Protein AF-A0A5C6M1X7-F1 (afdb_monomer_lite)

Foldseek 3Di:
DDDDDPCVPDPVVVVCCVVPVPDPDDDPDDPLDALVNVLCCVVVCVCPPDDDPDDDDDHHPNCVVVDVDDDDVVSVVSVVVRPD

Sequence (84 aa):
MWWGSVLDRGSLNSAWREVFGELKVINIGIGGDKAQNVLWRLDHGGVAGLQPRVIVLMIGNNNMFFVPETGVEAAAAGVQGEFR

Secondary structure (DSSP, 8-state):
---S-GGGGSHHHHHHHHHHTTS-------TT--HHHHHHHHHTTTTTT---S-------GGGGGT-S--SHHHHHHHHHHH--

InterPro domains:
  IPR036514 SGNH hydrolase superfamily [G3DSA:3.40.50.1110] (2-81)

Organism: NCBI:txid1653850

pLDDT: mean 79.15, std 15.19, range [37.66, 95.56]

Structure (mmCIF, N/CA/C/O backbone):
data_AF-A0A5C6M1X7-F1
#
_entry.id   AF-A0A5C6M1X7-F1
#
loop_
_atom_site.group_PDB
_atom_site.id
_atom_site.type_symbol
_atom_site.label_atom_id
_atom_site.label_alt_id
_atom_site.label_comp_id
_atom_site.label_asym_id
_atom_site.label_entity_id
_atom_site.label_seq_id
_atom_site.pdbx_PDB_ins_code
_atom_site.Cartn_x
_atom_site.Cartn_y
_atom_site.Cartn_z
_atom_site.occupancy
_atom_site.B_iso_or_equiv
_atom_site.auth_seq_id
_atom_site.auth_comp_id
_atom_site.auth_asym_id
_atom_site.auth_atom_id
_atom_site.pdbx_PDB_model_num
ATOM 1 N N . MET A 1 1 ? -1.057 -1.744 11.795 1.00 37.66 1 MET A N 1
ATOM 2 C CA . MET A 1 1 ? 0.022 -1.425 12.749 1.00 37.66 1 MET A CA 1
ATOM 3 C C . MET A 1 1 ? 1.172 -0.859 11.934 1.00 37.66 1 MET A C 1
ATOM 5 O O . MET A 1 1 ? 1.726 -1.583 11.123 1.00 37.66 1 MET A O 1
ATOM 9 N N . TRP A 1 2 ? 1.414 0.447 12.036 1.00 42.28 2 TRP A N 1
ATOM 10 C CA . TRP A 1 2 ? 2.580 1.119 11.461 1.00 42.28 2 TRP A CA 1
ATOM 11 C C . TRP A 1 2 ? 3.640 1.157 12.551 1.00 42.28 2 TRP A C 1
ATOM 13 O O . TRP A 1 2 ? 3.371 1.698 13.620 1.00 42.28 2 TRP A O 1
ATOM 23 N N . TRP A 1 3 ? 4.803 0.559 12.324 1.00 37.97 3 TRP A N 1
ATOM 24 C CA . TRP A 1 3 ? 5.947 0.791 13.195 1.00 37.97 3 TRP A CA 1
ATOM 25 C C . TRP A 1 3 ? 7.101 1.331 12.359 1.00 37.97 3 TRP A C 1
ATOM 27 O O . TRP A 1 3 ? 7.687 0.596 11.569 1.00 37.97 3 TRP A O 1
ATOM 37 N N . GLY A 1 4 ? 7.419 2.616 12.535 1.00 45.47 4 GLY A N 1
ATOM 38 C CA . GLY A 1 4 ? 8.758 3.152 12.284 1.00 45.47 4 GLY A CA 1
ATOM 39 C C . GLY A 1 4 ? 9.098 3.501 10.837 1.00 45.47 4 GLY A C 1
ATOM 40 O O . GLY A 1 4 ? 10.277 3.537 10.489 1.00 45.47 4 GLY A O 1
ATOM 41 N N . SER A 1 5 ? 8.105 3.781 9.995 1.00 58.75 5 SER A N 1
ATOM 42 C CA . SER A 1 5 ? 8.358 4.265 8.634 1.00 58.75 5 SER A CA 1
ATOM 43 C C . SER A 1 5 ? 8.893 5.703 8.669 1.00 58.75 5 SER A C 1
ATOM 45 O O . SER A 1 5 ? 8.489 6.500 9.513 1.00 58.75 5 SER A O 1
ATOM 47 N N . VAL A 1 6 ? 9.760 6.089 7.724 1.00 52.88 6 VAL A N 1
ATOM 48 C CA . VAL A 1 6 ? 10.226 7.488 7.538 1.00 52.88 6 VAL A CA 1
ATOM 49 C C . VAL A 1 6 ? 9.077 8.490 7.362 1.00 52.88 6 VAL A C 1
ATOM 51 O O . VAL A 1 6 ? 9.252 9.691 7.548 1.00 52.88 6 VAL A O 1
ATOM 54 N N . LEU A 1 7 ? 7.886 7.983 7.049 1.00 57.00 7 LEU A N 1
ATOM 55 C CA . LEU A 1 7 ? 6.648 8.736 6.962 1.00 57.00 7 LEU A CA 1
ATOM 56 C C . LEU A 1 7 ? 6.123 9.174 8.339 1.00 57.00 7 LEU A C 1
ATOM 58 O O . LEU A 1 7 ? 5.418 10.172 8.398 1.00 57.00 7 LEU A O 1
ATOM 62 N N . ASP A 1 8 ? 6.497 8.514 9.443 1.00 59.19 8 ASP A N 1
ATOM 63 C CA . ASP A 1 8 ? 5.950 8.799 10.778 1.00 59.19 8 ASP A CA 1
ATOM 64 C C . ASP A 1 8 ? 6.334 10.183 11.320 1.00 59.19 8 ASP A C 1
ATOM 66 O O . ASP A 1 8 ? 5.581 10.766 12.100 1.00 59.19 8 ASP A O 1
ATOM 70 N N . ARG A 1 9 ? 7.482 10.723 10.897 1.00 55.81 9 ARG A N 1
ATOM 71 C CA . ARG A 1 9 ? 8.039 11.997 11.386 1.00 55.81 9 ARG A CA 1
ATOM 72 C C . ARG A 1 9 ? 7.926 13.158 10.387 1.00 55.81 9 ARG A C 1
ATOM 74 O O . ARG A 1 9 ? 8.507 14.210 10.633 1.00 55.81 9 ARG A O 1
ATOM 81 N N . GLY A 1 10 ? 7.205 12.982 9.276 1.00 63.91 10 GLY A N 1
ATOM 82 C CA . GLY A 1 10 ? 7.123 13.965 8.186 1.00 63.91 10 GLY A CA 1
ATOM 83 C C . GLY A 1 10 ? 5.706 14.452 7.863 1.00 63.91 10 GLY A C 1
ATOM 84 O O . GLY A 1 10 ? 4.716 13.932 8.374 1.00 63.91 10 GLY A O 1
ATOM 85 N N . SER A 1 11 ? 5.609 15.422 6.947 1.00 61.72 11 SER A N 1
ATOM 86 C CA . SER A 1 11 ? 4.348 15.982 6.416 1.00 61.72 11 SER A CA 1
ATOM 87 C C . SER A 1 11 ? 3.425 14.945 5.761 1.00 61.72 11 SER A C 1
ATOM 89 O O . SER A 1 11 ? 2.216 15.134 5.674 1.00 61.72 11 SER A O 1
ATOM 91 N N . LEU A 1 12 ? 3.966 13.805 5.335 1.00 65.00 12 LEU A N 1
ATOM 92 C CA . LEU A 1 12 ? 3.165 12.707 4.798 1.00 65.00 12 LEU A CA 1
ATOM 93 C C . LEU A 1 12 ? 2.296 12.042 5.886 1.00 65.00 12 LEU A C 1
ATOM 95 O O . LEU A 1 12 ? 1.218 11.543 5.571 1.00 65.00 12 LEU A O 1
ATOM 99 N N . ASN A 1 13 ? 2.690 12.111 7.168 1.00 76.19 13 ASN A N 1
ATOM 100 C CA . ASN A 1 13 ? 1.826 11.690 8.278 1.00 76.19 13 ASN A CA 1
ATOM 101 C C . ASN A 1 13 ? 0.645 12.651 8.467 1.00 76.19 13 ASN A C 1
ATOM 103 O O . ASN A 1 13 ? -0.462 12.205 8.749 1.00 76.19 13 ASN A O 1
ATOM 107 N N . SER A 1 14 ? 0.853 13.967 8.315 1.00 82.88 14 SER A N 1
ATOM 108 C CA . SER A 1 14 ? -0.216 14.943 8.567 1.00 82.88 14 SER A CA 1
ATOM 109 C C . SER A 1 14 ? -1.347 14.821 7.551 1.00 82.88 14 SER A C 1
ATOM 111 O O . SER A 1 14 ? -2.496 14.728 7.966 1.00 82.88 14 SER A O 1
ATOM 113 N N . ALA A 1 15 ? -1.033 14.704 6.257 1.00 84.06 15 ALA A N 1
ATOM 114 C CA . ALA A 1 15 ? -2.048 14.475 5.224 1.00 84.06 15 ALA A CA 1
ATOM 115 C C . ALA A 1 15 ? -2.789 13.139 5.429 1.00 84.06 15 ALA A C 1
ATOM 117 O O . ALA A 1 15 ? -4.007 13.061 5.284 1.00 84.06 15 ALA A O 1
ATOM 118 N N . TRP A 1 16 ? -2.072 12.080 5.828 1.00 83.88 16 TRP A N 1
ATOM 119 C CA . TRP A 1 16 ? -2.697 10.795 6.149 1.00 83.88 16 TRP A CA 1
ATOM 120 C C . TRP A 1 16 ? -3.662 10.902 7.335 1.00 83.88 16 TRP A C 1
ATOM 122 O O . TRP A 1 16 ? -4.769 10.373 7.273 1.00 83.88 16 TRP A O 1
ATOM 132 N N . ARG A 1 17 ? -3.265 11.586 8.415 1.00 86.06 17 ARG A N 1
ATOM 133 C CA . ARG A 1 17 ? -4.119 11.797 9.594 1.00 86.06 17 ARG A CA 1
ATOM 134 C C . ARG A 1 17 ? -5.320 12.682 9.292 1.00 86.06 17 ARG A C 1
ATOM 136 O O . ARG A 1 17 ? -6.385 12.413 9.826 1.00 86.06 17 ARG A O 1
ATOM 143 N N . GLU A 1 18 ? -5.164 13.696 8.451 1.00 88.69 18 GLU A N 1
ATOM 144 C CA . GLU A 1 18 ? -6.266 14.565 8.032 1.00 88.69 18 GLU A CA 1
ATOM 145 C C . GLU A 1 18 ? -7.354 13.775 7.294 1.00 88.69 18 GLU A C 1
ATOM 147 O O . GLU A 1 18 ? -8.535 13.934 7.582 1.00 88.69 18 GLU A O 1
ATOM 152 N N . VAL A 1 19 ? -6.960 12.869 6.393 1.00 87.75 19 VAL A N 1
ATOM 153 C CA . VAL A 1 19 ? -7.913 12.098 5.578 1.00 87.75 19 VAL A CA 1
ATOM 154 C C . VAL A 1 19 ? -8.431 10.848 6.297 1.00 87.75 19 VAL A C 1
ATOM 156 O O . VAL A 1 19 ? -9.609 10.513 6.189 1.00 87.75 19 VAL A O 1
ATOM 159 N N . PHE A 1 20 ? -7.566 10.125 7.013 1.00 88.12 20 PHE A N 1
ATOM 160 C CA . PHE A 1 20 ? -7.882 8.803 7.564 1.00 88.12 20 PHE A CA 1
ATOM 161 C C . PHE A 1 20 ? -7.847 8.724 9.095 1.00 88.12 20 PHE A C 1
ATOM 163 O O . PHE A 1 20 ? -8.083 7.646 9.637 1.00 88.12 20 PHE A O 1
ATOM 170 N N . GLY A 1 21 ? -7.547 9.811 9.811 1.00 86.75 21 GLY A N 1
ATOM 171 C CA . GLY A 1 21 ? -7.311 9.791 11.262 1.00 86.75 21 GLY A CA 1
ATOM 172 C C . GLY A 1 21 ? -8.503 9.328 12.101 1.00 86.75 21 GLY A C 1
ATOM 173 O O . GLY A 1 21 ? -8.304 8.725 13.152 1.00 86.75 21 GLY A O 1
ATOM 174 N N . GLU A 1 22 ? -9.728 9.548 11.621 1.00 92.06 22 GLU A N 1
ATOM 175 C CA . GLU A 1 22 ? -10.962 9.088 12.280 1.00 92.06 22 GLU A CA 1
ATOM 176 C C . GLU A 1 22 ? -11.408 7.687 11.826 1.00 92.06 22 GLU A C 1
ATOM 178 O O . GLU A 1 22 ? -12.330 7.096 12.391 1.00 92.06 22 GLU A O 1
ATOM 183 N N . LEU A 1 23 ? -10.759 7.124 10.803 1.00 90.00 23 LEU A N 1
ATOM 184 C CA . LEU A 1 23 ? -11.118 5.837 10.223 1.00 90.00 23 LEU A CA 1
ATOM 185 C C . LEU A 1 23 ? -10.285 4.708 10.833 1.00 90.00 23 LEU A C 1
ATOM 187 O O . LEU A 1 23 ? -9.085 4.827 11.079 1.00 90.00 23 LEU A O 1
ATOM 191 N N . LYS A 1 24 ? -10.904 3.532 10.983 1.00 91.19 24 LYS A N 1
ATOM 192 C CA . LYS A 1 24 ? -10.173 2.291 11.266 1.00 91.19 24 LYS A CA 1
ATOM 193 C C . LYS A 1 24 ? -9.479 1.809 9.989 1.00 91.19 24 LYS A C 1
ATOM 195 O O . LYS A 1 24 ? -9.982 0.932 9.291 1.00 91.19 24 LYS A O 1
ATOM 200 N N . VAL A 1 25 ? -8.333 2.412 9.687 1.00 90.38 25 VAL A N 1
ATOM 201 C CA . VAL A 1 25 ? -7.546 2.153 8.477 1.00 90.38 25 VAL A CA 1
ATOM 202 C C . VAL A 1 25 ? -6.276 1.359 8.786 1.00 90.38 25 VAL A C 1
ATOM 204 O O . VAL A 1 25 ? -5.674 1.480 9.854 1.00 90.38 25 VAL A O 1
ATOM 207 N N . ILE A 1 26 ? -5.833 0.562 7.817 1.00 88.62 26 ILE A N 1
ATOM 208 C CA . ILE A 1 26 ? -4.489 -0.013 7.779 1.00 88.62 26 ILE A CA 1
ATOM 209 C C . ILE A 1 26 ? -3.890 0.224 6.392 1.00 88.62 26 ILE A C 1
ATOM 211 O O . ILE A 1 26 ? -4.599 0.168 5.392 1.00 88.62 26 ILE A O 1
ATOM 215 N N . ASN A 1 27 ? -2.584 0.481 6.332 1.00 87.94 27 ASN A N 1
ATOM 216 C CA . ASN A 1 27 ? -1.833 0.496 5.080 1.00 87.94 27 ASN A CA 1
ATOM 217 C C . ASN A 1 27 ? -0.970 -0.767 5.035 1.00 87.94 27 ASN A C 1
ATOM 219 O O . ASN A 1 27 ? -0.237 -1.035 5.987 1.00 87.94 27 ASN A O 1
ATOM 223 N N . ILE A 1 28 ? -1.084 -1.526 3.951 1.00 90.25 28 ILE A N 1
ATOM 224 C CA . ILE A 1 28 ? -0.309 -2.746 3.681 1.00 90.25 28 ILE A CA 1
ATOM 225 C C . ILE A 1 28 ? 0.515 -2.607 2.391 1.00 90.25 28 ILE A C 1
ATOM 227 O O . ILE A 1 28 ? 0.854 -3.597 1.746 1.00 90.25 28 ILE A O 1
AT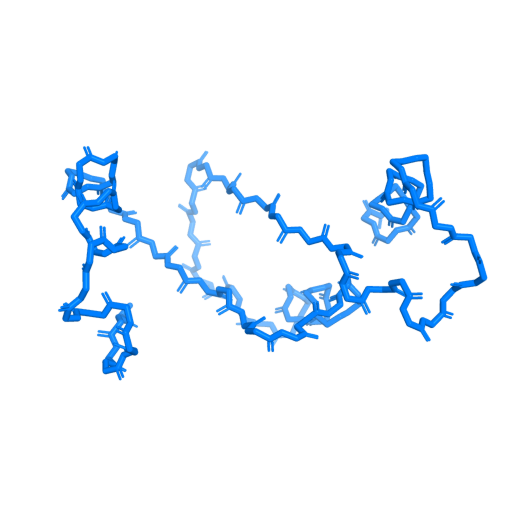OM 231 N N . GLY A 1 29 ? 0.777 -1.366 1.975 1.00 89.62 29 GLY A N 1
ATOM 232 C CA . GLY A 1 29 ? 1.596 -1.043 0.820 1.00 89.62 29 GLY A CA 1
ATOM 233 C C . GLY A 1 29 ? 3.062 -1.363 1.084 1.00 89.62 29 GLY A C 1
ATOM 234 O O . GLY A 1 29 ? 3.617 -0.986 2.116 1.00 89.62 29 GLY A O 1
ATOM 235 N N . ILE A 1 30 ? 3.686 -2.041 0.126 1.00 89.62 30 ILE A N 1
ATOM 236 C CA . ILE A 1 30 ? 5.108 -2.372 0.143 1.00 89.62 30 ILE A CA 1
ATOM 237 C C . ILE A 1 30 ? 5.758 -1.634 -1.024 1.00 89.62 30 ILE A C 1
ATOM 239 O O . ILE A 1 30 ? 5.331 -1.748 -2.174 1.00 89.62 30 ILE A O 1
ATOM 243 N N . GLY A 1 31 ? 6.779 -0.832 -0.724 1.00 89.12 31 GLY A N 1
ATOM 244 C CA . GLY A 1 31 ? 7.539 -0.132 -1.755 1.00 89.12 31 GLY A CA 1
ATOM 245 C C . GLY A 1 31 ? 8.181 -1.128 -2.722 1.00 89.12 31 GLY A C 1
ATOM 246 O O . GLY A 1 31 ? 8.802 -2.094 -2.292 1.00 89.12 31 GLY A O 1
ATOM 247 N N . GLY A 1 32 ? 8.034 -0.888 -4.025 1.00 88.12 32 GLY A N 1
ATOM 248 C CA . GLY A 1 32 ? 8.578 -1.764 -5.068 1.00 88.12 32 GLY A CA 1
ATOM 249 C C . GLY A 1 32 ? 7.662 -2.916 -5.498 1.00 88.12 32 GLY A C 1
ATOM 250 O O . GLY A 1 32 ? 7.988 -3.579 -6.487 1.00 88.12 32 GLY A O 1
ATOM 251 N N . ASP A 1 33 ? 6.516 -3.124 -4.833 1.00 91.19 33 ASP A N 1
ATOM 252 C CA . ASP A 1 33 ? 5.537 -4.131 -5.258 1.00 91.19 33 ASP A CA 1
ATOM 253 C C . ASP A 1 33 ? 5.095 -3.880 -6.703 1.00 91.19 33 ASP A C 1
ATOM 255 O O . ASP A 1 33 ? 4.826 -2.743 -7.112 1.00 91.19 33 ASP A O 1
ATOM 259 N N . LYS A 1 34 ? 5.015 -4.972 -7.462 1.00 89.25 34 LYS A N 1
ATOM 260 C CA . LYS A 1 34 ? 4.363 -5.047 -8.770 1.00 89.25 34 LYS A CA 1
ATOM 261 C C . LYS A 1 34 ? 2.968 -5.643 -8.600 1.00 89.25 34 LYS A C 1
ATOM 263 O O . LYS A 1 34 ? 2.659 -6.192 -7.541 1.00 89.25 34 LYS A O 1
ATOM 268 N N . ALA A 1 35 ? 2.141 -5.562 -9.634 1.00 87.31 35 A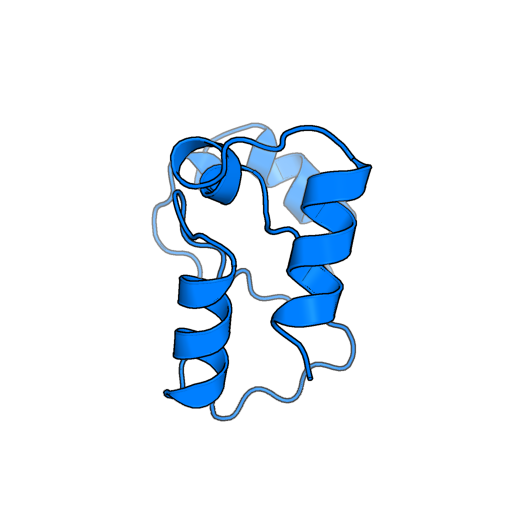LA A N 1
ATOM 269 C CA . ALA A 1 35 ? 0.787 -6.111 -9.609 1.00 87.31 35 ALA A CA 1
ATOM 270 C C . ALA A 1 35 ? 0.766 -7.597 -9.173 1.00 87.31 35 ALA A C 1
ATOM 272 O O . ALA A 1 35 ? 0.100 -7.932 -8.189 1.00 87.31 35 ALA A O 1
ATOM 273 N N . GLN A 1 36 ? 1.659 -8.429 -9.720 1.00 88.00 36 GLN A N 1
ATOM 274 C CA . GLN A 1 36 ? 1.761 -9.845 -9.359 1.00 88.00 36 GLN A CA 1
ATOM 275 C C . GLN A 1 36 ? 2.187 -10.098 -7.903 1.00 88.00 36 GLN A C 1
ATOM 277 O O . GLN A 1 36 ? 1.805 -11.105 -7.309 1.00 88.00 36 GLN A O 1
ATOM 282 N N . ASN A 1 37 ? 2.964 -9.192 -7.293 1.00 92.31 37 ASN A N 1
ATOM 283 C CA . ASN A 1 37 ? 3.322 -9.301 -5.877 1.00 92.31 37 ASN A CA 1
ATOM 284 C C . ASN A 1 37 ? 2.086 -9.085 -4.999 1.00 92.31 37 ASN A C 1
ATOM 286 O O . ASN A 1 37 ? 1.898 -9.796 -4.012 1.00 92.31 37 ASN A O 1
ATOM 290 N N . VAL A 1 38 ? 1.239 -8.119 -5.368 1.00 92.00 38 VAL A N 1
ATOM 291 C CA . VAL A 1 38 ? -0.012 -7.847 -4.658 1.00 92.00 38 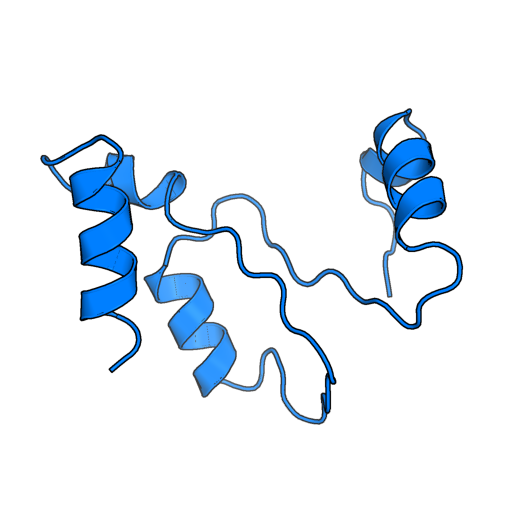VAL A CA 1
ATOM 292 C C . VAL A 1 38 ? -0.962 -9.029 -4.796 1.00 92.00 38 VAL A C 1
ATOM 294 O O . VAL A 1 38 ? -1.447 -9.497 -3.769 1.00 92.00 38 VAL A O 1
ATOM 297 N N . LEU A 1 39 ? -1.167 -9.548 -6.012 1.00 91.62 39 LEU A N 1
ATOM 298 C CA . LEU A 1 39 ? -1.975 -10.752 -6.238 1.00 91.62 39 LEU A CA 1
ATOM 299 C C . LEU A 1 39 ? -1.516 -11.912 -5.359 1.00 91.62 39 LEU A C 1
ATOM 301 O O . LEU A 1 39 ? -2.304 -12.466 -4.597 1.00 91.62 39 LEU A O 1
ATOM 305 N N . TRP A 1 40 ? -0.215 -12.216 -5.386 1.00 93.38 40 TRP A N 1
ATOM 306 C CA . TRP A 1 40 ? 0.336 -13.297 -4.581 1.00 93.38 40 TRP A CA 1
ATOM 307 C C . TRP A 1 40 ? 0.023 -13.103 -3.093 1.00 93.38 40 TRP A C 1
ATOM 309 O O . TRP A 1 40 ? -0.397 -14.045 -2.429 1.00 93.38 40 TRP A O 1
ATOM 319 N N . ARG A 1 41 ? 0.150 -11.882 -2.556 1.00 94.62 41 ARG A N 1
ATOM 320 C CA . ARG A 1 41 ? -0.188 -11.600 -1.150 1.00 94.62 41 ARG A CA 1
ATOM 321 C C . ARG A 1 41 ? -1.681 -11.728 -0.859 1.00 94.62 41 ARG A C 1
ATOM 323 O O . ARG A 1 41 ? -2.020 -12.127 0.253 1.00 94.62 41 ARG A O 1
ATOM 330 N N . LEU A 1 42 ? -2.557 -11.373 -1.797 1.00 91.19 42 LEU A N 1
ATOM 331 C CA . LEU A 1 42 ? -4.001 -11.561 -1.632 1.00 91.19 42 LEU A CA 1
ATOM 332 C C . LEU A 1 42 ? -4.335 -13.054 -1.507 1.00 91.19 42 LEU A C 1
ATOM 334 O O . LEU A 1 42 ? -5.055 -13.430 -0.583 1.00 91.19 42 LEU A O 1
ATOM 338 N N . ASP A 1 43 ? -3.713 -13.891 -2.337 1.00 93.69 43 ASP A N 1
ATOM 339 C CA . ASP A 1 43 ? -3.924 -15.342 -2.336 1.00 93.69 43 ASP A CA 1
ATOM 340 C C . ASP A 1 43 ? -3.240 -16.058 -1.159 1.00 93.69 43 ASP A C 1
ATOM 342 O O . ASP A 1 43 ? -3.755 -17.041 -0.630 1.00 93.69 43 ASP A O 1
ATOM 346 N N . HIS A 1 44 ? -2.086 -15.560 -0.704 1.00 95.25 44 HIS A N 1
ATOM 347 C CA . HIS A 1 44 ? -1.237 -16.226 0.295 1.00 95.25 44 HIS A CA 1
ATOM 348 C C . HIS A 1 44 ? -1.372 -15.616 1.697 1.00 95.25 44 HIS A C 1
ATOM 350 O O . HIS A 1 44 ? -0.432 -15.598 2.491 1.00 95.25 44 HIS A O 1
ATOM 356 N N . GLY A 1 45 ? -2.563 -15.109 2.018 1.00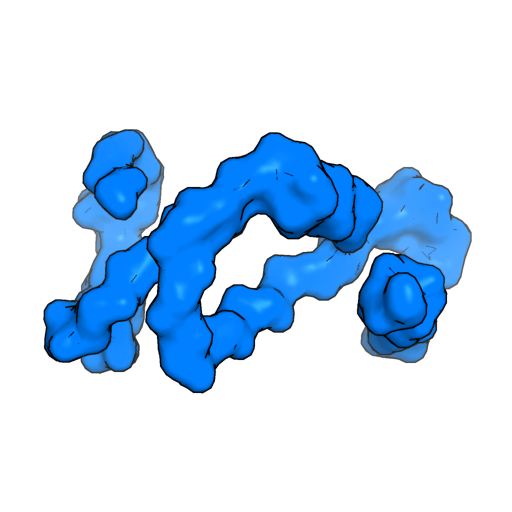 92.88 45 GLY A N 1
ATOM 357 C CA . GLY A 1 45 ? -2.932 -14.729 3.381 1.00 92.88 45 GLY A CA 1
ATOM 358 C C . GLY A 1 45 ? -2.396 -13.380 3.864 1.00 92.88 45 GLY A C 1
ATOM 359 O O . GLY A 1 45 ? -2.566 -13.045 5.034 1.00 92.88 45 GLY A O 1
ATOM 360 N N . GLY A 1 46 ? -1.835 -12.551 2.982 1.00 89.75 46 GLY A N 1
ATOM 361 C CA . GLY A 1 46 ? -1.403 -11.184 3.299 1.00 89.75 46 GLY A CA 1
ATOM 362 C C . GLY A 1 46 ? -2.541 -10.250 3.728 1.00 89.75 46 GLY A C 1
ATOM 363 O O . GLY A 1 46 ? -2.287 -9.177 4.273 1.00 89.75 46 GLY A O 1
ATOM 364 N N . VAL A 1 47 ? -3.792 -10.664 3.510 1.00 91.62 47 VAL A N 1
ATOM 365 C CA . VAL A 1 47 ? -5.006 -9.979 3.978 1.00 91.62 47 VAL A CA 1
ATOM 366 C C . VAL A 1 47 ? -5.946 -10.895 4.770 1.00 91.62 47 VAL A C 1
ATOM 368 O O . VAL A 1 47 ? -7.096 -10.532 5.019 1.00 91.62 47 VAL A O 1
ATOM 371 N N . ALA A 1 48 ? -5.483 -12.081 5.178 1.00 93.56 48 ALA A N 1
ATOM 372 C CA . ALA A 1 48 ? -6.320 -13.043 5.888 1.00 93.56 48 ALA A CA 1
ATOM 373 C C . ALA A 1 48 ? -6.897 -12.441 7.182 1.00 93.56 48 ALA A C 1
ATOM 375 O O . ALA A 1 48 ? -6.199 -11.794 7.961 1.00 93.56 48 ALA A O 1
ATOM 376 N N . GLY A 1 49 ? -8.196 -12.653 7.407 1.00 93.44 49 GLY A N 1
ATOM 377 C CA . GLY A 1 49 ? -8.912 -12.146 8.582 1.00 93.44 49 GLY A CA 1
ATOM 378 C C . GLY A 1 49 ? -9.317 -10.668 8.514 1.00 93.44 49 GLY A C 1
ATOM 379 O O . GLY A 1 49 ? -10.044 -10.203 9.394 1.00 93.44 49 GLY A O 1
ATOM 380 N N . LEU A 1 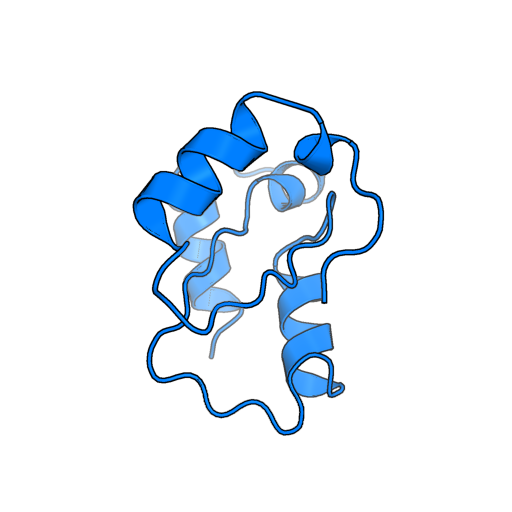50 ? -8.910 -9.925 7.479 1.00 92.62 50 LEU A N 1
ATOM 381 C CA . LEU A 1 50 ? -9.403 -8.570 7.250 1.00 92.62 50 LEU A CA 1
ATOM 382 C C . LEU A 1 50 ? -10.815 -8.607 6.653 1.00 92.62 50 LEU A C 1
ATOM 384 O O . LEU A 1 50 ? -11.093 -9.358 5.725 1.00 92.62 50 LEU A O 1
ATOM 388 N N . GLN A 1 51 ? -11.695 -7.747 7.164 1.00 94.31 51 GLN A N 1
ATOM 389 C CA . GLN A 1 51 ? -13.051 -7.542 6.640 1.00 94.31 51 GLN A CA 1
ATOM 390 C C . GLN A 1 51 ? -13.274 -6.045 6.358 1.00 94.31 51 GLN A C 1
ATOM 392 O O . GLN A 1 51 ? -14.017 -5.375 7.082 1.00 94.31 51 GLN A O 1
ATOM 397 N N . PRO A 1 52 ? -12.547 -5.461 5.384 1.00 93.06 52 PRO A N 1
ATOM 398 C CA . PRO A 1 52 ? -12.659 -4.041 5.083 1.00 93.06 52 PRO A CA 1
ATOM 399 C C . PRO A 1 52 ? -13.994 -3.731 4.397 1.00 93.06 52 PRO A C 1
ATOM 401 O O . PRO A 1 52 ? -14.463 -4.482 3.549 1.00 93.06 52 PRO A O 1
ATOM 404 N N . ARG A 1 53 ? -14.582 -2.574 4.720 1.00 95.56 53 ARG A N 1
ATOM 405 C CA . ARG A 1 53 ? -15.740 -2.038 3.978 1.00 95.56 53 ARG A CA 1
ATOM 406 C C . ARG A 1 53 ? -15.337 -1.388 2.654 1.00 95.56 53 ARG A C 1
ATOM 408 O O . ARG A 1 53 ? -16.155 -1.29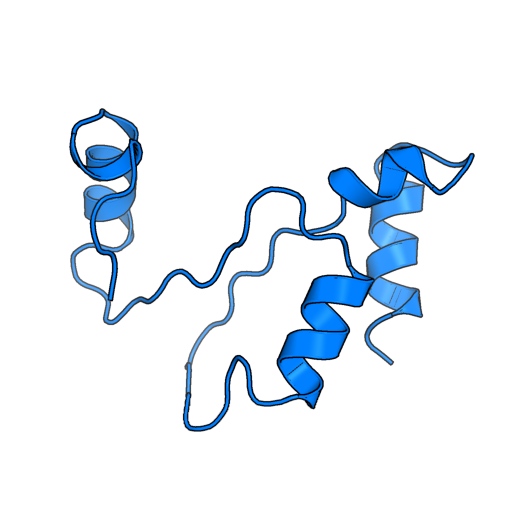4 1.749 1.00 95.56 53 ARG A O 1
ATOM 415 N N . VAL A 1 54 ? -14.104 -0.891 2.581 1.00 94.25 54 VAL A N 1
ATOM 416 C CA . VAL A 1 54 ? -13.543 -0.168 1.437 1.00 94.25 54 VAL A CA 1
ATOM 417 C C . VAL A 1 54 ? -12.093 -0.597 1.266 1.00 94.25 54 VAL A C 1
ATOM 419 O O . VAL A 1 54 ? -11.359 -0.701 2.250 1.00 94.25 54 VAL A O 1
ATOM 422 N N . ILE A 1 55 ? -11.688 -0.819 0.018 1.00 92.56 55 ILE A N 1
ATOM 423 C CA . ILE A 1 55 ? -10.309 -1.112 -0.371 1.00 92.56 55 ILE A CA 1
ATOM 424 C C . ILE A 1 55 ? -9.846 0.009 -1.299 1.00 92.56 55 ILE A C 1
ATOM 426 O O . ILE A 1 55 ? -10.523 0.332 -2.272 1.00 92.56 55 ILE A O 1
ATOM 430 N N . VAL A 1 56 ? -8.687 0.589 -0.993 1.00 91.38 56 VAL A N 1
ATOM 431 C CA . VAL A 1 56 ? -7.990 1.528 -1.876 1.00 91.38 56 VAL A CA 1
ATOM 432 C C . VAL A 1 56 ? -6.766 0.807 -2.420 1.00 91.38 56 VAL A C 1
ATOM 434 O O . VAL A 1 56 ? -5.885 0.422 -1.651 1.00 91.38 56 VAL A O 1
ATOM 437 N N . LEU A 1 57 ? -6.723 0.606 -3.735 1.00 90.38 57 LEU A N 1
ATOM 438 C CA . LEU A 1 57 ? -5.636 -0.087 -4.415 1.00 90.38 57 LEU A CA 1
ATOM 439 C C . LEU A 1 57 ? -4.953 0.865 -5.398 1.00 90.38 57 LEU A C 1
ATOM 441 O O . LEU A 1 57 ? -5.581 1.363 -6.326 1.00 90.38 57 LEU A O 1
ATOM 445 N N . MET A 1 58 ? -3.656 1.088 -5.192 1.00 89.00 58 MET A N 1
ATOM 446 C CA . MET A 1 58 ? -2.797 1.846 -6.099 1.00 89.00 58 MET A CA 1
ATOM 447 C C . MET A 1 58 ? -1.566 0.994 -6.413 1.00 89.00 58 MET A C 1
ATOM 449 O O . MET A 1 58 ? -0.705 0.802 -5.556 1.00 89.00 58 MET A O 1
ATOM 453 N N . ILE A 1 59 ? -1.512 0.445 -7.624 1.00 87.44 59 ILE A N 1
ATOM 454 C CA . ILE A 1 59 ? -0.463 -0.472 -8.083 1.00 87.44 59 ILE A CA 1
ATOM 455 C C . ILE A 1 59 ? -0.223 -0.279 -9.588 1.00 87.44 59 ILE A C 1
ATOM 457 O O . ILE A 1 59 ? -1.072 0.280 -10.275 1.00 87.44 59 ILE A O 1
ATOM 461 N N . GLY A 1 60 ? 0.936 -0.711 -10.095 1.00 81.31 60 GLY A N 1
ATOM 462 C CA . GLY A 1 60 ? 1.237 -0.741 -11.535 1.00 81.31 60 GLY A CA 1
ATOM 463 C C . GLY A 1 60 ? 2.485 0.040 -11.952 1.00 81.31 60 GLY A C 1
ATOM 464 O O . GLY A 1 60 ? 3.149 -0.361 -12.902 1.00 81.31 60 GLY A O 1
ATOM 465 N N . ASN A 1 61 ? 2.894 1.081 -11.213 1.00 85.31 61 ASN A N 1
ATOM 466 C CA . ASN A 1 61 ? 4.094 1.861 -11.562 1.00 85.31 61 ASN A CA 1
ATOM 467 C C . ASN A 1 61 ? 5.345 0.975 -11.685 1.00 85.31 61 ASN A C 1
ATOM 469 O O . ASN A 1 61 ? 6.108 1.107 -12.627 1.00 85.31 61 ASN A O 1
ATOM 473 N N . ASN A 1 62 ? 5.540 0.019 -10.775 1.00 86.94 62 ASN A N 1
ATOM 474 C CA . ASN A 1 62 ? 6.743 -0.821 -10.776 1.00 86.94 62 ASN A CA 1
ATOM 475 C C . ASN A 1 62 ? 6.709 -1.961 -11.810 1.00 86.94 62 ASN A C 1
ATOM 477 O O . ASN A 1 62 ? 7.714 -2.659 -11.972 1.00 86.94 62 ASN A O 1
ATOM 481 N N . ASN A 1 63 ? 5.590 -2.157 -12.516 1.00 82.62 63 ASN A N 1
ATOM 482 C CA . ASN A 1 63 ? 5.506 -3.100 -13.631 1.00 82.62 63 ASN A CA 1
ATOM 483 C C . ASN A 1 63 ? 6.234 -2.562 -14.872 1.00 82.62 63 ASN A C 1
ATOM 485 O O . ASN A 1 63 ? 6.741 -3.364 -15.649 1.00 82.62 63 ASN A O 1
ATOM 489 N N . MET A 1 64 ? 6.382 -1.236 -15.006 1.00 79.25 64 MET A N 1
ATOM 490 C CA . MET A 1 64 ? 6.997 -0.571 -16.168 1.00 79.25 64 MET A CA 1
ATOM 491 C C . MET A 1 64 ? 8.427 -1.031 -16.492 1.00 79.25 64 MET A C 1
ATOM 493 O O . MET A 1 64 ? 8.896 -0.847 -17.605 1.00 79.25 64 MET A O 1
ATOM 497 N N . PHE A 1 65 ? 9.140 -1.614 -15.525 1.00 77.44 65 PHE A N 1
ATOM 498 C CA . PHE A 1 65 ? 10.496 -2.132 -15.737 1.00 77.44 65 PHE A CA 1
ATOM 499 C C . PHE A 1 65 ? 10.521 -3.521 -16.392 1.00 77.44 65 PHE A C 1
ATOM 501 O O . PHE A 1 65 ? 11.594 -4.023 -16.715 1.00 77.44 65 PHE A O 1
ATOM 508 N N . PHE A 1 66 ? 9.360 -4.162 -16.538 1.00 75.38 66 PHE A N 1
ATOM 509 C CA . PHE A 1 66 ? 9.224 -5.556 -16.965 1.00 75.38 66 PHE A CA 1
ATOM 510 C C . PHE A 1 66 ? 8.298 -5.727 -18.171 1.00 75.38 66 PHE A C 1
ATOM 512 O O . PHE A 1 66 ? 8.165 -6.842 -18.669 1.00 75.38 66 PHE A O 1
ATOM 519 N N . VAL A 1 67 ? 7.679 -4.643 -18.644 1.00 73.56 67 VAL A N 1
ATOM 520 C CA . VAL A 1 67 ? 6.865 -4.623 -19.861 1.00 73.56 67 VAL A CA 1
ATOM 521 C C . VAL A 1 67 ? 7.369 -3.521 -20.802 1.00 73.56 67 VAL A C 1
ATOM 523 O O . VAL A 1 67 ? 7.716 -2.439 -20.325 1.00 73.56 67 VAL A O 1
ATOM 526 N N . PRO A 1 68 ? 7.464 -3.782 -22.119 1.00 73.38 68 PRO A N 1
ATOM 527 C CA . PRO A 1 68 ? 7.842 -2.762 -23.095 1.00 73.38 68 PRO A CA 1
ATOM 528 C C . PRO A 1 68 ? 6.797 -1.644 -23.209 1.00 73.38 68 PRO A C 1
ATOM 530 O O . PRO A 1 68 ? 7.137 -0.500 -23.513 1.00 73.38 68 PRO A O 1
ATOM 533 N N . GLU A 1 69 ? 5.527 -1.960 -22.962 1.00 74.38 69 GLU A N 1
ATOM 534 C CA . GLU A 1 69 ? 4.420 -1.016 -23.015 1.00 74.38 69 GLU A CA 1
ATOM 535 C C . GLU A 1 69 ? 4.348 -0.183 -21.728 1.00 74.38 69 GLU A C 1
ATOM 537 O O . GLU A 1 69 ? 4.307 -0.703 -20.615 1.00 74.38 69 GLU A O 1
ATOM 542 N N . THR A 1 70 ? 4.294 1.141 -21.870 1.00 71.56 70 THR A N 1
ATOM 543 C CA . THR A 1 70 ? 4.211 2.081 -20.743 1.00 71.56 70 THR A CA 1
ATOM 544 C C . THR A 1 70 ? 3.078 3.084 -20.956 1.00 71.56 70 THR A C 1
ATOM 546 O O . THR A 1 70 ? 2.550 3.222 -22.059 1.00 71.56 70 THR A O 1
ATOM 549 N N . GLY A 1 71 ? 2.680 3.783 -19.890 1.00 73.44 71 GLY A N 1
ATOM 550 C CA . GLY A 1 71 ? 1.592 4.764 -19.920 1.00 73.44 71 GLY A CA 1
ATOM 551 C C . GLY A 1 71 ? 0.274 4.241 -19.345 1.00 73.44 71 GLY A C 1
ATOM 552 O O . GLY A 1 71 ? 0.190 3.120 -18.844 1.00 73.44 71 GLY A O 1
ATOM 553 N N . VAL A 1 72 ? -0.754 5.094 -19.381 1.00 75.62 72 VAL A N 1
ATOM 554 C CA . VAL A 1 72 ? -2.051 4.855 -18.718 1.00 75.62 72 VAL A CA 1
ATOM 555 C C . VAL A 1 72 ? -2.738 3.591 -19.239 1.00 75.62 72 VAL A C 1
ATOM 557 O O . VAL A 1 72 ? -3.216 2.793 -18.439 1.00 75.62 72 VAL A O 1
ATOM 560 N N . GLU A 1 73 ? -2.728 3.371 -20.554 1.00 76.19 73 GLU A N 1
ATOM 561 C CA . GLU A 1 73 ? -3.383 2.210 -21.173 1.00 76.19 73 GLU A CA 1
ATOM 562 C C . GLU A 1 73 ? -2.733 0.884 -20.763 1.00 76.19 73 GLU A C 1
ATOM 564 O O . GLU A 1 73 ? -3.421 -0.062 -20.381 1.00 76.19 73 GLU A O 1
ATOM 569 N N . ALA A 1 74 ? -1.398 0.827 -20.762 1.00 71.81 74 ALA A N 1
ATOM 570 C CA . ALA A 1 74 ? -0.660 -0.357 -20.327 1.00 71.81 74 ALA A CA 1
ATOM 571 C C . ALA A 1 74 ? -0.917 -0.665 -18.841 1.00 71.81 74 ALA A C 1
ATOM 573 O O . ALA A 1 74 ? -1.138 -1.817 -18.466 1.00 71.81 74 ALA A O 1
ATOM 574 N N . ALA A 1 75 ? -0.956 0.371 -17.995 1.00 69.56 75 ALA A N 1
ATOM 575 C CA . ALA A 1 75 ? -1.290 0.223 -16.583 1.00 69.56 75 ALA A CA 1
ATOM 576 C C . ALA A 1 75 ? -2.729 -0.289 -16.378 1.00 69.56 75 ALA A C 1
ATOM 578 O O . ALA A 1 75 ? -2.947 -1.190 -15.568 1.00 69.56 75 ALA A O 1
ATOM 579 N N . ALA A 1 76 ? -3.701 0.239 -17.128 1.00 70.62 76 ALA A N 1
ATOM 580 C CA . ALA A 1 76 ? -5.098 -0.186 -17.053 1.00 70.62 76 ALA A CA 1
ATOM 581 C C . ALA A 1 76 ? -5.290 -1.646 -17.500 1.00 70.62 76 ALA A C 1
ATOM 583 O O . ALA A 1 76 ? -5.984 -2.412 -16.827 1.00 70.62 76 ALA A O 1
ATOM 584 N N . ALA A 1 77 ? -4.632 -2.058 -18.587 1.00 69.94 77 ALA A N 1
ATOM 585 C CA . ALA A 1 77 ? -4.673 -3.435 -19.073 1.00 69.94 77 ALA A CA 1
ATOM 586 C C . ALA A 1 77 ? -4.075 -4.426 -18.059 1.00 69.94 77 ALA A C 1
ATOM 588 O O . ALA A 1 77 ? -4.640 -5.499 -17.842 1.00 69.94 77 ALA A O 1
ATOM 589 N N . GLY A 1 78 ? -2.977 -4.051 -17.390 1.00 66.44 78 GLY A N 1
ATOM 590 C CA . GLY A 1 78 ? -2.361 -4.864 -16.336 1.00 66.44 78 GLY A CA 1
ATOM 591 C C . GLY A 1 78 ? -3.316 -5.150 -15.176 1.00 66.44 78 GLY A C 1
ATOM 592 O O . GLY A 1 78 ? -3.415 -6.287 -14.728 1.00 66.44 78 GLY A O 1
ATOM 593 N N . VAL A 1 79 ? -4.101 -4.155 -14.751 1.00 64.25 79 VAL A N 1
ATOM 594 C CA . VAL A 1 79 ? -5.149 -4.350 -13.734 1.00 64.25 79 VAL A CA 1
ATOM 595 C C . VAL A 1 79 ? -6.221 -5.336 -14.232 1.00 64.25 79 VAL A C 1
ATOM 597 O O . VAL A 1 79 ? -6.646 -6.222 -13.503 1.00 64.25 79 VAL A O 1
ATOM 600 N N . GLN A 1 80 ? -6.652 -5.256 -15.488 1.00 65.62 80 GLN A N 1
ATOM 601 C CA . GLN A 1 80 ? -7.710 -6.140 -15.998 1.00 65.62 80 GLN A CA 1
ATOM 602 C C . GLN A 1 80 ? -7.260 -7.590 -16.244 1.00 65.62 80 GLN A C 1
ATOM 604 O O . GLN A 1 80 ? -8.078 -8.507 -16.159 1.00 65.62 80 GLN A O 1
ATOM 609 N N . GLY A 1 81 ? -5.991 -7.803 -16.603 1.00 58.56 81 GLY A N 1
ATOM 610 C CA . GLY A 1 81 ? -5.443 -9.132 -16.888 1.00 58.56 81 GLY A CA 1
ATOM 611 C C . GLY A 1 81 ? -5.122 -9.944 -15.634 1.00 58.56 81 GLY A C 1
ATOM 612 O O . GLY A 1 81 ? -5.202 -11.168 -15.667 1.00 58.56 81 GLY A O 1
ATOM 613 N N . GLU A 1 82 ? -4.787 -9.262 -14.540 1.00 58.34 82 GLU A N 1
ATOM 614 C CA . GLU A 1 82 ? -4.325 -9.873 -13.293 1.00 58.34 82 GLU A CA 1
ATOM 615 C C . GLU A 1 82 ? -5.455 -10.132 -12.278 1.00 58.34 82 GLU A C 1
ATOM 617 O O . GLU A 1 82 ? -5.379 -11.085 -11.512 1.00 58.34 82 GLU A O 1
ATOM 622 N N . PHE A 1 83 ? -6.544 -9.357 -12.301 1.00 51.84 83 PHE A N 1
ATOM 623 C CA . PHE A 1 83 ? -7.666 -9.495 -11.355 1.00 51.84 83 PHE A CA 1
ATOM 624 C C . PHE A 1 83 ? -8.875 -10.289 -11.910 1.00 51.84 83 PHE A C 1
ATOM 626 O O . PHE A 1 83 ? -10.017 -9.890 -11.680 1.00 51.84 83 PHE A O 1
ATOM 633 N N . ARG A 1 84 ? -8.656 -11.382 -12.658 1.00 44.75 84 ARG A N 1
ATOM 634 C CA . ARG A 1 84 ? -9.740 -12.259 -13.160 1.00 44.75 84 ARG A CA 1
ATOM 635 C C . ARG A 1 84 ? -10.107 -13.386 -12.206 1.00 44.75 84 ARG A C 1
ATOM 637 O O . ARG A 1 84 ? -9.176 -13.994 -11.642 1.00 44.75 84 ARG A O 1
#

Radius of gyration: 14.93 Å; chains: 1; bounding box: 26×32×36 Å